Protein AF-A0A4U5M7B8-F1 (afdb_monomer)

Nearest PDB structures (foldseek):
  1hx1-assembly1_B  TM=2.690E-01  e=7.025E+00  Homo sapiens
  6dkk-assembly1_A  TM=1.752E-01  e=4.880E+00  Clostridium botulinum A str. ATCC 19397

Structure (mmCIF, N/CA/C/O backbone):
data_AF-A0A4U5M7B8-F1
#
_entry.id   AF-A0A4U5M7B8-F1
#
loop_
_atom_site.group_PDB
_atom_site.id
_atom_site.type_symbol
_atom_site.label_atom_id
_atom_site.label_alt_id
_atom_site.label_comp_id
_atom_site.label_asym_id
_atom_site.label_entity_id
_atom_site.label_seq_id
_atom_site.pdbx_PDB_ins_code
_atom_site.Cartn_x
_atom_site.Cartn_y
_atom_site.Cartn_z
_atom_site.occupancy
_atom_site.B_iso_or_equiv
_atom_site.auth_seq_id
_atom_site.auth_comp_id
_atom_site.auth_asym_id
_atom_site.auth_atom_id
_atom_site.pdbx_PDB_model_num
ATOM 1 N N . MET A 1 1 ? 30.309 -31.810 -30.169 1.00 34.78 1 MET A N 1
ATOM 2 C CA . MET A 1 1 ? 31.049 -31.320 -28.987 1.00 34.78 1 MET A CA 1
ATOM 3 C C . MET A 1 1 ? 30.974 -29.804 -29.006 1.00 34.78 1 MET A C 1
ATOM 5 O O . MET A 1 1 ? 31.576 -29.203 -29.882 1.00 34.78 1 MET A O 1
ATOM 9 N N . THR A 1 2 ? 30.175 -29.196 -28.134 1.00 39.03 2 THR A N 1
ATOM 10 C CA . THR A 1 2 ? 29.942 -27.742 -28.118 1.00 39.03 2 THR A CA 1
ATOM 11 C C . THR A 1 2 ? 30.548 -27.184 -26.833 1.00 39.03 2 THR A C 1
ATOM 13 O O . THR A 1 2 ? 30.084 -27.516 -25.745 1.00 39.03 2 THR A O 1
ATOM 16 N N . GLN A 1 3 ? 31.622 -26.396 -26.946 1.00 35.94 3 GLN A N 1
ATOM 17 C CA . GLN A 1 3 ? 32.209 -25.664 -25.819 1.00 35.94 3 GLN A CA 1
ATOM 18 C C . GLN A 1 3 ? 31.237 -24.560 -25.381 1.00 35.94 3 GLN A C 1
ATOM 20 O O . GLN A 1 3 ? 30.858 -23.706 -26.181 1.00 35.94 3 GLN A O 1
ATOM 25 N N . ALA A 1 4 ? 30.819 -24.586 -24.115 1.00 41.47 4 ALA A N 1
ATOM 26 C CA . ALA A 1 4 ? 30.047 -23.509 -23.512 1.00 41.47 4 ALA A CA 1
ATOM 27 C C . ALA A 1 4 ? 30.989 -22.337 -23.187 1.00 41.47 4 ALA A C 1
ATOM 29 O O . ALA A 1 4 ? 31.856 -22.451 -22.323 1.00 41.47 4 ALA A O 1
ATOM 30 N N . ASN A 1 5 ? 30.824 -21.215 -23.889 1.00 44.00 5 ASN A N 1
ATOM 31 C CA . ASN A 1 5 ? 31.544 -19.976 -23.606 1.00 44.00 5 ASN A CA 1
ATOM 32 C C . ASN A 1 5 ? 31.057 -19.393 -22.271 1.00 44.00 5 ASN A C 1
ATOM 34 O O . ASN A 1 5 ? 29.892 -19.014 -22.142 1.00 44.00 5 ASN A O 1
ATOM 38 N N . ALA A 1 6 ? 31.943 -19.320 -21.276 1.00 49.91 6 ALA A N 1
ATOM 39 C CA . ALA A 1 6 ? 31.661 -18.645 -20.016 1.00 49.91 6 ALA A CA 1
ATOM 40 C C . ALA A 1 6 ? 31.592 -17.128 -20.253 1.00 49.91 6 ALA A C 1
ATOM 42 O O . ALA A 1 6 ? 32.546 -16.523 -20.741 1.00 49.91 6 ALA A O 1
ATOM 43 N N . VAL A 1 7 ? 30.458 -16.513 -19.917 1.00 50.34 7 VAL A N 1
ATOM 44 C CA . VAL A 1 7 ? 30.284 -15.056 -19.976 1.00 50.34 7 VAL A CA 1
ATOM 45 C C . VAL A 1 7 ? 30.549 -14.489 -18.582 1.00 50.34 7 VAL A C 1
ATOM 47 O O . VAL A 1 7 ? 29.911 -14.903 -17.608 1.00 50.34 7 VAL A O 1
ATOM 50 N N . THR A 1 8 ? 31.491 -13.551 -18.484 1.00 49.03 8 THR A N 1
ATOM 51 C CA . THR A 1 8 ? 31.808 -12.833 -17.243 1.00 49.03 8 THR A CA 1
ATOM 52 C C . THR A 1 8 ? 31.258 -11.415 -17.319 1.00 49.03 8 THR A C 1
ATOM 54 O O . THR A 1 8 ? 31.642 -10.641 -18.193 1.00 49.03 8 THR A O 1
ATOM 57 N N . TYR A 1 9 ? 30.379 -11.062 -16.383 1.00 48.50 9 TYR A N 1
ATOM 58 C CA . TYR A 1 9 ? 29.869 -9.702 -16.227 1.00 48.50 9 TYR A CA 1
ATOM 59 C C . TYR A 1 9 ? 30.685 -8.974 -15.163 1.00 48.50 9 TYR A C 1
ATOM 61 O O . TYR A 1 9 ? 30.881 -9.483 -14.059 1.00 48.50 9 TYR A O 1
ATOM 69 N N . ILE A 1 10 ? 31.160 -7.777 -15.495 1.00 51.34 10 ILE A N 1
ATOM 70 C CA . ILE A 1 10 ? 31.915 -6.920 -14.584 1.00 51.34 10 ILE A CA 1
ATOM 71 C C . ILE A 1 10 ? 31.016 -5.753 -14.187 1.00 51.34 10 ILE A C 1
ATOM 73 O O . ILE A 1 10 ? 30.691 -4.908 -15.019 1.00 51.34 10 ILE A O 1
ATOM 77 N N . LEU A 1 11 ? 30.636 -5.695 -12.914 1.00 47.94 11 LEU A N 1
ATOM 78 C CA . LEU A 1 11 ? 29.877 -4.586 -12.344 1.00 47.94 11 LEU A CA 1
ATOM 79 C C . LEU A 1 11 ? 30.826 -3.709 -11.520 1.00 47.94 11 LEU A C 1
ATOM 81 O O . LEU A 1 11 ? 31.610 -4.220 -10.718 1.00 47.94 11 LEU A O 1
ATOM 85 N N . ARG A 1 12 ? 30.772 -2.388 -11.724 1.00 50.62 12 ARG A N 1
ATOM 86 C CA . ARG A 1 12 ? 31.486 -1.404 -10.898 1.00 50.62 12 ARG A CA 1
ATOM 87 C C . ARG A 1 12 ? 30.500 -0.589 -10.079 1.00 50.62 12 ARG A C 1
ATOM 89 O O . ARG A 1 12 ? 29.561 -0.021 -10.627 1.00 50.62 12 ARG A O 1
ATOM 96 N N . ASP A 1 13 ? 30.754 -0.509 -8.781 1.00 56.72 13 ASP A N 1
ATOM 97 C CA . ASP A 1 13 ? 30.071 0.421 -7.886 1.00 56.72 13 ASP A CA 1
ATOM 98 C C . ASP A 1 13 ? 30.606 1.857 -8.080 1.00 56.72 13 ASP A C 1
ATOM 100 O O . ASP A 1 13 ? 31.729 2.068 -8.544 1.00 56.72 13 ASP A O 1
ATOM 104 N N . LYS A 1 14 ? 29.827 2.864 -7.670 1.00 54.38 14 LYS A N 1
ATOM 105 C CA . LYS A 1 14 ? 30.154 4.302 -7.703 1.00 54.38 14 LYS A CA 1
ATOM 106 C C . LYS A 1 14 ? 31.403 4.666 -6.891 1.00 54.38 14 LYS A C 1
ATOM 108 O O . LYS A 1 14 ? 31.945 5.753 -7.056 1.00 54.38 14 LYS A O 1
ATOM 113 N N . ARG A 1 15 ? 31.871 3.762 -6.025 1.00 60.75 15 ARG A N 1
ATOM 114 C CA . ARG A 1 15 ? 33.129 3.877 -5.266 1.00 60.75 15 ARG A CA 1
ATOM 115 C C . ARG A 1 15 ? 34.328 3.231 -5.971 1.00 60.75 15 ARG A C 1
ATOM 117 O O . ARG A 1 15 ? 35.394 3.131 -5.379 1.00 60.75 15 ARG A O 1
ATOM 124 N N . GLY A 1 16 ? 34.155 2.756 -7.206 1.00 57.00 16 GLY A N 1
ATOM 125 C CA . GLY A 1 16 ? 35.204 2.120 -8.006 1.00 57.00 16 GLY A CA 1
ATOM 126 C C . GLY A 1 16 ? 35.459 0.645 -7.684 1.00 57.00 16 GLY A C 1
ATOM 127 O O . GLY A 1 16 ? 36.295 0.027 -8.338 1.00 57.00 16 GLY A O 1
ATOM 128 N N . HIS A 1 17 ? 34.737 0.053 -6.727 1.00 47.88 17 HIS A N 1
ATOM 129 C CA . HIS A 1 17 ? 34.854 -1.374 -6.429 1.00 47.88 17 HIS A CA 1
ATOM 130 C C . HIS A 1 17 ? 34.268 -2.217 -7.559 1.00 47.88 17 HIS A C 1
ATOM 132 O O . HIS A 1 17 ? 33.142 -1.990 -8.003 1.00 47.88 17 HIS A O 1
ATOM 138 N N . GLN A 1 18 ? 35.049 -3.192 -8.018 1.00 56.56 18 GLN A N 1
ATOM 139 C CA . GLN A 1 18 ? 34.710 -4.057 -9.137 1.00 56.56 18 GLN A CA 1
ATOM 140 C C . GLN A 1 18 ? 34.339 -5.449 -8.623 1.00 56.56 18 GLN A C 1
ATOM 142 O O . GLN A 1 18 ? 35.116 -6.072 -7.905 1.00 56.56 18 GLN A O 1
ATOM 147 N N . VAL A 1 19 ? 33.165 -5.941 -9.017 1.00 47.66 19 VAL A N 1
ATOM 148 C CA . VAL A 1 19 ? 32.718 -7.311 -8.749 1.00 47.66 19 VAL A CA 1
ATOM 149 C C . VAL A 1 19 ? 32.524 -8.014 -10.087 1.00 47.66 19 VAL A C 1
ATOM 151 O O . VAL A 1 19 ? 31.761 -7.560 -10.941 1.00 47.66 19 VAL A O 1
ATOM 154 N N . SER A 1 20 ? 33.253 -9.109 -10.288 1.00 44.38 20 SER A N 1
ATOM 155 C CA . SER A 1 20 ? 33.160 -9.957 -11.476 1.00 44.38 20 SER A CA 1
ATOM 156 C C . SER A 1 20 ? 32.308 -11.186 -11.175 1.00 44.38 20 SER A C 1
ATOM 158 O O . SER A 1 20 ? 32.638 -11.950 -10.269 1.00 44.38 20 SER A O 1
ATOM 160 N N . ILE A 1 21 ? 31.247 -11.401 -11.950 1.00 55.09 21 ILE A N 1
ATOM 161 C CA . ILE A 1 21 ? 30.405 -12.597 -11.865 1.00 55.09 21 ILE A CA 1
ATOM 162 C C . ILE A 1 21 ? 30.639 -13.415 -13.134 1.00 55.09 21 ILE A C 1
ATOM 164 O O . ILE A 1 21 ? 30.281 -12.980 -14.229 1.00 55.09 21 ILE A O 1
ATOM 168 N N . SER A 1 22 ? 31.246 -14.592 -12.992 1.00 44.88 22 SER A N 1
ATOM 169 C CA . SER A 1 22 ? 31.464 -15.531 -14.097 1.00 44.88 22 SER A CA 1
ATOM 170 C C . SER A 1 22 ? 30.381 -16.598 -14.086 1.00 44.88 22 SER A C 1
ATOM 172 O O . SER A 1 22 ? 30.200 -17.289 -13.084 1.00 44.88 22 SER A O 1
ATOM 174 N N . ARG A 1 23 ? 29.671 -16.765 -15.204 1.00 47.28 23 ARG A N 1
ATOM 175 C CA . ARG A 1 23 ? 28.717 -17.865 -15.373 1.00 47.28 23 ARG A CA 1
ATOM 176 C C . ARG A 1 23 ? 29.457 -19.067 -15.971 1.00 47.28 23 ARG A C 1
ATOM 178 O O . ARG A 1 23 ? 29.488 -19.230 -17.187 1.00 47.28 23 ARG A O 1
ATOM 185 N N . SER A 1 24 ? 30.097 -19.883 -15.132 1.00 41.38 24 SER A N 1
ATOM 186 C CA . SER A 1 24 ? 30.487 -21.246 -15.520 1.00 41.38 24 SER A CA 1
ATOM 187 C C . SER A 1 24 ? 29.312 -22.183 -15.252 1.00 41.38 24 SER A C 1
ATOM 189 O O . SER A 1 24 ? 28.639 -22.030 -14.236 1.00 41.38 24 SER A O 1
ATOM 191 N N . SER A 1 25 ? 29.053 -23.093 -16.195 1.00 39.81 25 SER A N 1
ATOM 192 C CA . SER A 1 25 ? 28.067 -24.185 -16.150 1.00 39.81 25 SER A CA 1
ATOM 193 C C . SER A 1 25 ? 27.585 -24.527 -14.735 1.00 39.81 25 SER A C 1
ATOM 195 O O . SER A 1 25 ? 28.384 -24.982 -13.915 1.00 39.81 25 SER A O 1
ATOM 197 N N . MET A 1 26 ? 26.295 -24.283 -14.468 1.00 40.28 26 MET A N 1
ATOM 198 C CA . MET A 1 26 ? 25.635 -24.669 -13.217 1.00 40.28 26 MET A CA 1
ATOM 199 C C . MET A 1 26 ? 25.930 -26.149 -12.946 1.00 40.28 26 MET A C 1
ATOM 201 O O . MET A 1 26 ? 25.603 -26.974 -13.799 1.00 40.28 26 MET A O 1
ATOM 205 N N . PRO A 1 27 ? 26.530 -26.513 -11.801 1.00 36.00 27 PRO A N 1
ATOM 206 C CA . PRO A 1 27 ? 26.267 -27.831 -11.268 1.00 36.00 27 PRO A CA 1
ATOM 207 C C . PRO A 1 27 ? 24.780 -27.865 -10.906 1.00 36.00 27 PRO A C 1
ATOM 209 O O . PRO A 1 27 ? 24.258 -26.878 -10.374 1.00 36.00 27 PRO A O 1
ATOM 212 N N . ASP A 1 28 ? 24.109 -28.978 -11.194 1.00 38.69 28 ASP A N 1
ATOM 213 C CA . ASP A 1 28 ? 22.835 -29.316 -10.567 1.00 38.69 28 ASP A CA 1
ATOM 214 C C . ASP A 1 28 ? 23.095 -29.437 -9.064 1.00 38.69 28 ASP A C 1
ATOM 216 O O . ASP A 1 28 ? 23.410 -30.496 -8.526 1.00 38.69 28 ASP A O 1
ATOM 220 N N . ILE A 1 29 ? 23.063 -28.297 -8.379 1.00 36.56 29 ILE A N 1
ATOM 221 C CA . ILE A 1 29 ? 22.982 -28.261 -6.935 1.00 36.56 29 ILE A CA 1
ATOM 222 C C . ILE A 1 29 ? 21.552 -28.696 -6.661 1.00 36.56 29 ILE A C 1
ATOM 224 O O . ILE A 1 29 ? 20.620 -27.892 -6.738 1.00 36.56 29 ILE A O 1
ATOM 228 N N . GLU A 1 30 ? 21.384 -29.982 -6.362 1.00 34.81 30 GLU A N 1
ATOM 229 C CA . GLU A 1 30 ? 20.305 -30.431 -5.500 1.00 34.81 30 GLU A CA 1
ATOM 230 C C . GLU A 1 30 ? 20.392 -29.573 -4.234 1.00 34.81 30 GLU A C 1
ATOM 232 O O . GLU A 1 30 ? 21.140 -29.864 -3.298 1.00 34.81 30 GLU A O 1
ATOM 237 N N . LEU A 1 31 ? 19.665 -28.449 -4.226 1.00 36.53 31 LEU A N 1
ATOM 238 C CA . LEU A 1 31 ? 19.318 -27.732 -3.011 1.00 36.53 31 LEU A CA 1
ATOM 239 C C . LEU A 1 31 ? 18.389 -28.668 -2.240 1.00 36.53 31 LEU A C 1
ATOM 241 O O . LEU A 1 31 ? 17.167 -28.516 -2.236 1.00 36.53 31 LEU A O 1
ATOM 245 N N . GLY A 1 32 ? 18.989 -29.670 -1.602 1.00 28.08 32 GLY A N 1
ATOM 246 C CA . GLY A 1 32 ? 18.376 -30.385 -0.510 1.00 28.08 32 GLY A CA 1
ATOM 247 C C . GLY A 1 32 ? 17.865 -29.338 0.462 1.00 28.08 32 GLY A C 1
ATOM 248 O O . GLY A 1 32 ? 18.649 -28.546 0.975 1.00 28.08 32 GLY A O 1
ATOM 249 N N . ASN A 1 33 ? 16.542 -29.293 0.609 1.00 34.25 33 ASN A N 1
ATOM 250 C CA . ASN A 1 33 ? 15.781 -28.688 1.695 1.00 34.25 33 ASN A CA 1
ATOM 251 C C . ASN A 1 33 ? 16.607 -27.867 2.701 1.00 34.25 33 ASN A C 1
ATOM 253 O O . ASN A 1 33 ? 16.743 -28.240 3.862 1.00 34.25 33 ASN A O 1
ATOM 257 N N . VAL A 1 34 ? 17.059 -26.683 2.294 1.00 35.62 34 VAL A N 1
ATOM 258 C CA . VAL A 1 34 ? 17.232 -25.569 3.226 1.00 35.62 34 VAL A CA 1
ATOM 259 C C . VAL A 1 34 ? 16.052 -24.646 2.989 1.00 35.62 34 VAL A C 1
ATOM 261 O O . VAL A 1 34 ? 16.161 -23.508 2.548 1.00 35.62 34 VAL A O 1
ATOM 264 N N . VAL A 1 35 ? 14.869 -25.182 3.292 1.00 38.25 35 VAL A N 1
ATOM 265 C CA . VAL A 1 35 ? 13.726 -24.364 3.679 1.00 38.25 35 VAL A CA 1
ATOM 266 C C . VAL A 1 35 ? 14.053 -23.825 5.070 1.00 38.25 35 VAL A C 1
ATOM 268 O O . VAL A 1 35 ? 13.455 -24.221 6.065 1.00 38.25 35 VAL A O 1
ATOM 271 N N . SER A 1 36 ? 14.997 -22.889 5.168 1.00 34.12 36 SER A N 1
ATOM 272 C CA . SER A 1 36 ? 14.900 -21.889 6.219 1.00 34.12 36 SER A CA 1
ATOM 273 C C . SER A 1 36 ? 13.849 -20.891 5.746 1.00 34.12 36 SER A C 1
ATOM 275 O O . SER A 1 36 ? 14.136 -19.785 5.298 1.00 34.12 36 SER A O 1
ATOM 277 N N . LYS A 1 37 ? 12.577 -21.290 5.887 1.00 38.69 37 LYS A N 1
ATOM 278 C CA . LYS A 1 37 ? 11.514 -20.338 6.208 1.00 38.69 37 LYS A CA 1
ATOM 279 C C . LYS A 1 37 ? 11.876 -19.733 7.566 1.00 38.69 37 LYS A C 1
ATOM 281 O O . LYS A 1 37 ? 11.221 -19.997 8.569 1.00 38.69 37 LYS A O 1
ATOM 286 N N . THR A 1 38 ? 12.923 -18.917 7.625 1.00 43.84 38 THR A N 1
ATOM 287 C CA . THR A 1 38 ? 12.971 -17.834 8.593 1.00 43.84 38 THR A CA 1
ATOM 288 C C . THR A 1 38 ? 11.858 -16.916 8.132 1.00 43.84 38 T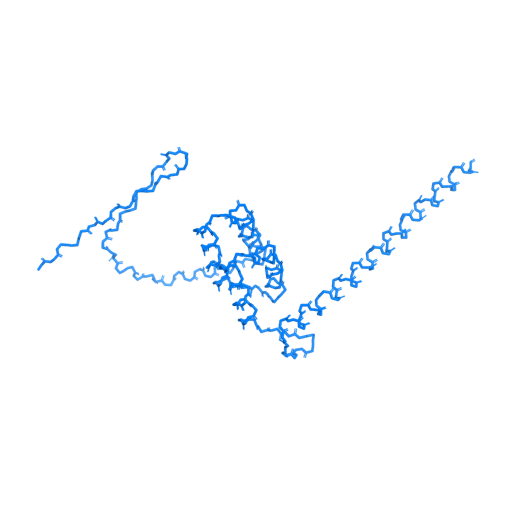HR A C 1
ATOM 290 O O . THR A 1 38 ? 12.049 -16.040 7.293 1.00 43.84 38 THR A O 1
ATOM 293 N N . SER A 1 39 ? 10.636 -17.223 8.571 1.00 55.41 39 SER A N 1
ATOM 294 C CA . SER A 1 39 ? 9.503 -16.334 8.415 1.00 55.41 39 SER A CA 1
ATOM 295 C C . SER A 1 39 ? 9.963 -14.998 8.975 1.00 55.41 39 SER A C 1
ATOM 297 O O . SER A 1 39 ? 10.171 -14.895 10.185 1.00 55.41 39 SER A O 1
ATOM 299 N N . LEU A 1 40 ? 10.210 -14.022 8.096 1.00 63.81 40 LEU A N 1
ATOM 30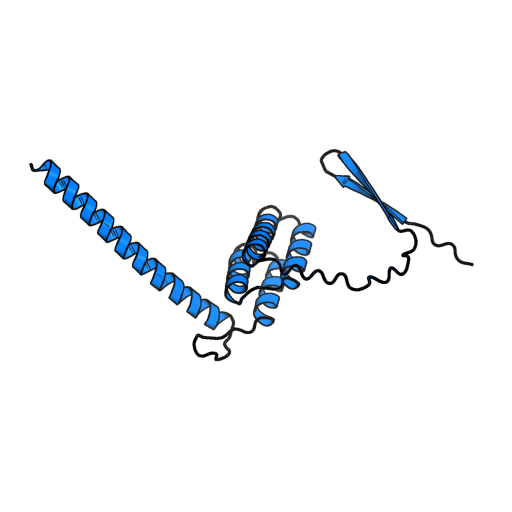0 C CA . LEU A 1 40 ? 10.554 -12.669 8.513 1.00 63.81 40 LEU A CA 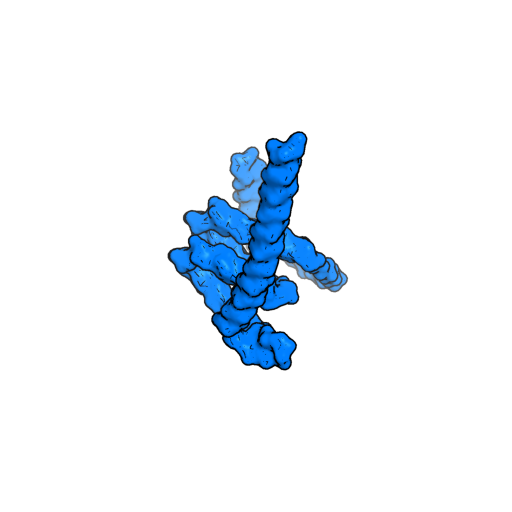1
ATOM 301 C C . LEU A 1 40 ? 9.546 -12.263 9.578 1.00 63.81 40 LEU A C 1
ATOM 303 O O . LEU A 1 40 ? 8.333 -12.428 9.370 1.00 63.81 40 LEU A O 1
ATOM 307 N N . THR A 1 41 ? 10.048 -11.797 10.720 1.00 76.56 41 THR A N 1
ATOM 308 C CA . THR A 1 41 ? 9.164 -11.352 11.791 1.00 76.56 41 THR A CA 1
ATOM 309 C C . THR A 1 41 ? 8.285 -10.215 11.257 1.00 76.56 41 THR A C 1
ATOM 311 O O . THR A 1 41 ? 8.687 -9.512 10.321 1.00 76.56 41 THR A O 1
ATOM 314 N N . PRO A 1 42 ? 7.091 -9.980 11.830 1.00 76.06 42 PRO A N 1
ATOM 315 C CA . PRO A 1 42 ? 6.254 -8.852 11.417 1.00 76.06 42 PRO A CA 1
ATOM 316 C C . PRO A 1 42 ? 7.001 -7.506 11.449 1.00 76.06 42 PRO A C 1
ATOM 318 O O . PRO A 1 42 ? 6.732 -6.619 10.644 1.00 76.06 42 PRO A O 1
ATOM 321 N N . HIS A 1 43 ? 7.976 -7.362 12.351 1.00 77.19 43 HIS A N 1
ATOM 322 C CA . HIS A 1 43 ? 8.844 -6.192 12.418 1.00 77.19 43 HIS A CA 1
ATOM 323 C C . HIS A 1 43 ? 9.775 -6.084 11.198 1.00 77.19 43 HIS A C 1
ATOM 325 O O . HIS A 1 43 ? 9.821 -5.036 10.555 1.00 77.19 43 HIS A O 1
ATOM 331 N N . ASP A 1 44 ? 10.480 -7.159 10.839 1.00 80.62 44 ASP A N 1
ATOM 332 C CA . ASP A 1 44 ? 11.429 -7.149 9.715 1.00 80.62 44 ASP A CA 1
ATOM 333 C C . ASP A 1 44 ? 10.727 -6.907 8.375 1.00 80.62 44 ASP A C 1
ATOM 335 O O . ASP A 1 44 ? 11.235 -6.172 7.526 1.00 80.62 44 ASP A O 1
ATOM 339 N N . ARG A 1 45 ? 9.517 -7.457 8.221 1.00 81.31 45 ARG A N 1
ATOM 340 C CA . ARG A 1 45 ? 8.626 -7.214 7.077 1.00 81.31 45 ARG A CA 1
ATOM 341 C C . ARG A 1 45 ? 8.301 -5.730 6.908 1.00 81.31 45 ARG A C 1
ATOM 343 O O . ARG A 1 45 ? 8.510 -5.181 5.824 1.00 81.31 45 ARG A O 1
ATOM 350 N N . ARG A 1 46 ? 7.899 -5.062 7.995 1.00 80.81 46 ARG A N 1
ATOM 351 C CA . ARG A 1 46 ? 7.626 -3.616 7.999 1.00 80.81 46 ARG A CA 1
ATOM 352 C C . ARG A 1 46 ? 8.861 -2.791 7.663 1.00 80.81 46 ARG A C 1
ATOM 354 O O . ARG A 1 46 ? 8.778 -1.873 6.850 1.00 80.81 46 ARG A O 1
ATOM 361 N N . VAL A 1 47 ? 10.011 -3.112 8.261 1.00 86.25 47 VAL A N 1
ATOM 362 C CA . VAL A 1 47 ? 11.276 -2.414 7.970 1.00 86.25 47 VAL A CA 1
ATOM 363 C C . VAL A 1 47 ? 11.639 -2.551 6.492 1.00 86.25 47 VAL A C 1
ATOM 365 O O . VAL A 1 47 ? 12.059 -1.576 5.867 1.00 86.25 47 VAL A O 1
ATOM 368 N N . PHE A 1 48 ? 11.453 -3.739 5.920 1.00 87.44 48 PHE A N 1
ATOM 369 C CA . PHE A 1 48 ? 11.705 -3.993 4.508 1.00 87.44 48 PHE A CA 1
ATOM 370 C C . PHE A 1 48 ? 10.788 -3.168 3.595 1.00 87.44 48 PHE A C 1
ATOM 372 O O . PHE A 1 48 ? 11.297 -2.464 2.724 1.00 87.44 48 PHE A O 1
ATOM 379 N N . ILE A 1 49 ? 9.471 -3.155 3.842 1.00 89.31 49 ILE A N 1
ATOM 380 C CA . ILE A 1 49 ? 8.530 -2.312 3.081 1.00 89.31 49 ILE A CA 1
ATOM 381 C C . ILE A 1 49 ? 8.931 -0.840 3.144 1.00 89.31 49 ILE A C 1
ATOM 383 O O . ILE A 1 49 ? 8.982 -0.171 2.114 1.00 89.31 49 ILE A O 1
ATOM 387 N N . LEU A 1 50 ? 9.240 -0.323 4.336 1.00 89.56 50 LEU A N 1
ATOM 388 C CA . LEU A 1 50 ? 9.622 1.081 4.492 1.00 89.56 50 LEU A CA 1
ATOM 389 C C . LEU A 1 50 ? 10.884 1.414 3.686 1.00 89.56 50 LEU A C 1
ATOM 391 O O . LEU A 1 50 ? 10.969 2.491 3.099 1.00 89.56 50 LEU A O 1
ATOM 395 N N . ARG A 1 51 ? 11.846 0.486 3.600 1.00 91.31 51 ARG A N 1
ATOM 396 C CA . ARG A 1 51 ? 13.038 0.639 2.749 1.00 91.31 51 ARG A CA 1
ATOM 397 C C . ARG A 1 51 ? 12.706 0.609 1.260 1.00 91.31 51 ARG A C 1
ATOM 399 O O . ARG A 1 51 ? 13.281 1.404 0.516 1.00 91.31 51 ARG A O 1
ATOM 406 N N . ILE A 1 52 ? 11.787 -0.255 0.827 1.00 91.69 52 ILE A N 1
ATOM 407 C CA . ILE A 1 52 ? 11.320 -0.285 -0.566 1.00 91.69 52 ILE A CA 1
ATOM 408 C C . ILE A 1 52 ? 10.653 1.045 -0.927 1.00 91.69 52 ILE A C 1
ATOM 410 O O . ILE A 1 52 ? 11.061 1.693 -1.890 1.00 91.69 52 ILE A O 1
ATOM 414 N N . LEU A 1 53 ? 9.692 1.496 -0.118 1.00 92.38 53 LEU A N 1
ATOM 415 C CA . LEU A 1 53 ? 8.991 2.762 -0.341 1.00 92.38 53 LEU A CA 1
ATOM 416 C C . LEU A 1 53 ? 9.958 3.950 -0.323 1.00 92.38 53 LEU A C 1
ATOM 418 O O . LEU A 1 53 ? 9.850 4.853 -1.151 1.00 92.38 53 LEU A O 1
ATOM 422 N N . LYS A 1 54 ? 10.956 3.935 0.572 1.00 92.50 54 LYS A N 1
ATOM 423 C CA . LYS A 1 54 ? 11.991 4.973 0.605 1.00 92.50 54 LYS A CA 1
ATOM 424 C C . LYS A 1 54 ? 12.873 4.955 -0.641 1.00 92.50 54 LYS A C 1
ATOM 426 O O . LYS A 1 54 ? 13.244 6.018 -1.128 1.00 92.50 54 LYS A O 1
ATOM 431 N N . THR A 1 55 ? 13.201 3.772 -1.157 1.00 92.12 55 THR A N 1
ATOM 432 C CA . THR A 1 55 ? 13.945 3.625 -2.415 1.00 92.12 55 THR A CA 1
ATOM 433 C C . THR A 1 55 ? 13.156 4.222 -3.572 1.00 92.12 55 THR A C 1
ATOM 435 O O . THR A 1 55 ? 13.713 5.031 -4.306 1.00 92.12 55 THR A O 1
ATOM 438 N N . LEU A 1 56 ? 11.860 3.914 -3.681 1.00 92.12 56 LEU A N 1
ATOM 439 C CA . LEU A 1 56 ? 11.001 4.518 -4.699 1.00 92.12 56 LEU A CA 1
ATOM 440 C C . LEU A 1 56 ? 10.958 6.044 -4.567 1.00 92.12 56 LEU A C 1
ATOM 442 O O . LEU A 1 56 ? 11.126 6.742 -5.556 1.00 92.12 56 LEU A O 1
ATOM 446 N N . GLN A 1 57 ? 10.827 6.566 -3.344 1.00 93.06 57 GLN A N 1
ATOM 447 C CA . GLN A 1 57 ? 10.821 8.010 -3.099 1.00 93.06 57 GLN A CA 1
ATOM 448 C C . GLN A 1 57 ? 12.118 8.707 -3.536 1.00 93.06 57 GLN A C 1
ATOM 450 O O . GLN A 1 57 ? 12.079 9.855 -3.962 1.00 93.06 57 GLN A O 1
ATOM 455 N N . MET A 1 58 ? 13.273 8.055 -3.385 1.00 94.06 58 MET A N 1
ATOM 456 C CA . MET A 1 58 ? 14.570 8.648 -3.733 1.00 94.06 58 MET A CA 1
ATOM 457 C C . MET A 1 58 ? 14.920 8.530 -5.218 1.00 94.06 58 MET A C 1
ATOM 459 O O . MET A 1 58 ? 15.763 9.288 -5.683 1.00 94.06 58 MET A O 1
ATOM 463 N N . TRP A 1 59 ? 14.332 7.563 -5.922 1.00 92.94 59 TRP A N 1
ATOM 464 C CA . TRP A 1 59 ? 14.733 7.170 -7.276 1.00 92.94 59 TRP A CA 1
ATOM 465 C C . TRP A 1 59 ? 13.544 7.082 -8.238 1.00 92.94 59 TRP A C 1
ATOM 467 O O . TRP A 1 59 ? 13.595 6.323 -9.204 1.00 92.94 59 TRP A O 1
ATOM 477 N N . SER A 1 60 ? 12.461 7.816 -7.968 1.00 92.19 60 SER A N 1
ATOM 478 C CA . SER A 1 60 ? 11.220 7.757 -8.751 1.00 92.19 60 SER A CA 1
ATOM 479 C C . SER A 1 60 ? 11.428 8.154 -10.216 1.00 92.19 60 SER A C 1
ATOM 481 O O . SER A 1 60 ? 10.744 7.645 -11.099 1.00 92.19 60 SER A O 1
ATOM 483 N N . ASP A 1 61 ? 12.411 9.012 -10.480 1.00 90.94 61 ASP A N 1
ATOM 484 C CA . ASP A 1 61 ? 12.853 9.456 -11.801 1.00 90.94 61 ASP A CA 1
ATOM 485 C C . ASP A 1 61 ? 13.693 8.412 -12.560 1.00 90.94 61 ASP A C 1
ATOM 487 O O . ASP A 1 61 ? 13.895 8.541 -13.768 1.00 90.94 61 ASP A O 1
ATOM 491 N N . HIS A 1 62 ? 14.177 7.365 -11.884 1.00 93.75 62 HIS A N 1
ATOM 492 C CA . HIS A 1 62 ? 15.061 6.367 -12.474 1.00 93.75 62 HIS A CA 1
ATOM 493 C C . HIS A 1 62 ? 14.288 5.093 -12.874 1.00 93.75 62 HIS A C 1
ATOM 495 O O . HIS A 1 62 ? 14.094 4.196 -12.045 1.00 93.75 62 HIS A O 1
ATOM 501 N N . PRO A 1 63 ? 13.925 4.911 -14.162 1.00 89.88 63 PRO A N 1
ATOM 502 C CA . PRO A 1 63 ? 12.946 3.904 -14.588 1.00 89.88 63 PRO A CA 1
ATOM 503 C C . PRO A 1 63 ? 13.348 2.466 -14.239 1.00 89.88 63 PRO A C 1
ATOM 505 O O . PRO A 1 63 ? 12.505 1.673 -13.837 1.00 89.88 63 PRO A O 1
ATOM 508 N N . ILE A 1 64 ? 14.643 2.136 -14.315 1.00 92.62 64 ILE A N 1
ATOM 509 C CA . ILE A 1 64 ? 15.159 0.797 -13.972 1.00 92.62 64 ILE A CA 1
ATOM 510 C C . ILE A 1 64 ? 14.964 0.475 -12.481 1.00 92.62 64 ILE A C 1
ATOM 512 O O . ILE A 1 64 ? 14.660 -0.662 -12.125 1.00 92.62 64 ILE A O 1
ATOM 516 N N . ILE A 1 65 ? 15.154 1.467 -11.604 1.00 90.00 65 ILE A N 1
ATOM 517 C CA . ILE A 1 65 ? 15.036 1.272 -10.154 1.00 90.00 65 ILE A CA 1
ATOM 518 C C . ILE A 1 65 ? 13.559 1.183 -9.789 1.00 90.00 65 ILE A C 1
ATOM 520 O O . ILE A 1 65 ? 13.172 0.270 -9.065 1.00 90.00 65 ILE A O 1
ATOM 524 N N . THR A 1 66 ? 12.734 2.072 -10.344 1.00 91.25 66 THR A N 1
ATOM 525 C CA . THR A 1 66 ? 11.281 2.044 -10.162 1.00 91.25 66 THR A CA 1
ATOM 526 C C . THR A 1 66 ? 10.679 0.710 -10.602 1.00 91.25 66 THR A C 1
ATOM 528 O O . THR A 1 66 ? 9.922 0.107 -9.847 1.00 91.25 66 THR A O 1
ATOM 531 N N . ASP A 1 67 ? 11.072 0.193 -11.765 1.00 92.44 67 ASP A N 1
ATOM 532 C CA . ASP A 1 67 ? 10.649 -1.120 -12.265 1.00 92.44 67 ASP A CA 1
ATOM 533 C C . ASP A 1 67 ? 11.104 -2.274 -11.350 1.00 92.44 67 ASP A C 1
ATOM 535 O O . ASP A 1 67 ? 10.319 -3.160 -11.009 1.00 92.44 67 ASP A O 1
ATOM 539 N N . ALA A 1 68 ? 12.353 -2.247 -10.870 1.00 93.25 68 ALA A N 1
ATOM 540 C CA . ALA A 1 68 ? 12.828 -3.231 -9.899 1.00 93.25 68 ALA A CA 1
ATOM 541 C C . ALA A 1 68 ? 12.018 -3.196 -8.592 1.00 93.25 68 ALA A C 1
ATOM 543 O O . ALA A 1 68 ? 11.608 -4.248 -8.108 1.00 93.25 68 ALA A O 1
ATOM 544 N N . VAL A 1 69 ? 11.735 -2.004 -8.060 1.00 94.12 69 VAL A N 1
ATOM 545 C CA . VAL A 1 69 ? 10.906 -1.823 -6.861 1.00 94.12 69 VAL A CA 1
ATOM 546 C C . VAL A 1 69 ? 9.488 -2.353 -7.079 1.00 94.12 69 VAL A C 1
ATOM 548 O O . VAL A 1 69 ? 8.981 -3.084 -6.232 1.00 94.12 69 VAL A O 1
ATOM 551 N N . CYS A 1 70 ? 8.863 -2.034 -8.211 1.00 94.56 70 CYS A N 1
ATOM 552 C CA . CYS A 1 70 ? 7.520 -2.508 -8.543 1.00 94.56 70 CYS A CA 1
ATOM 553 C C . CYS A 1 70 ? 7.454 -4.043 -8.574 1.00 94.56 70 CYS A C 1
ATOM 555 O O . CYS A 1 70 ? 6.599 -4.637 -7.923 1.00 94.56 70 CYS A O 1
ATOM 557 N N . ARG A 1 71 ? 8.432 -4.701 -9.212 1.00 93.44 71 ARG A N 1
ATOM 558 C CA . ARG A 1 71 ? 8.522 -6.172 -9.226 1.00 93.44 71 ARG A CA 1
ATOM 559 C C . ARG A 1 71 ? 8.706 -6.797 -7.845 1.00 93.44 71 ARG A C 1
ATOM 561 O O . ARG A 1 71 ? 8.224 -7.906 -7.621 1.00 93.44 71 ARG A O 1
ATOM 568 N N . GLU A 1 72 ? 9.447 -6.141 -6.954 1.00 92.06 72 GLU A N 1
ATOM 569 C CA . GLU A 1 72 ? 9.595 -6.599 -5.568 1.00 92.06 72 GLU A CA 1
ATOM 570 C C . GLU A 1 72 ? 8.270 -6.476 -4.806 1.00 92.06 72 GLU A C 1
ATOM 572 O O . GLU A 1 72 ? 7.905 -7.385 -4.064 1.00 92.06 72 GLU A O 1
ATOM 577 N N . LEU A 1 73 ? 7.515 -5.396 -5.031 1.00 93.56 73 LEU A N 1
ATOM 578 C CA . LEU A 1 73 ? 6.200 -5.189 -4.420 1.00 93.56 73 LEU A CA 1
ATOM 579 C C . LEU A 1 73 ? 5.151 -6.191 -4.913 1.00 93.56 73 LEU A C 1
ATOM 581 O O . LEU A 1 73 ? 4.394 -6.706 -4.095 1.00 93.56 73 LEU A O 1
ATOM 585 N N . ASP A 1 74 ? 5.136 -6.523 -6.204 1.00 92.06 74 ASP A N 1
ATOM 586 C CA . ASP A 1 74 ? 4.210 -7.520 -6.766 1.00 92.06 74 ASP A CA 1
ATOM 587 C C . ASP A 1 74 ? 4.406 -8.917 -6.161 1.00 92.06 74 ASP A C 1
ATOM 589 O O . ASP A 1 74 ? 3.463 -9.696 -6.026 1.00 92.06 74 ASP A O 1
ATOM 593 N N . LYS A 1 75 ? 5.645 -9.247 -5.781 1.00 89.56 75 LYS A N 1
ATOM 594 C CA . LYS A 1 75 ? 6.007 -10.537 -5.174 1.00 89.56 75 LYS A CA 1
ATOM 595 C C . LYS A 1 75 ? 5.960 -10.514 -3.651 1.00 89.56 75 LYS A C 1
ATOM 597 O O . LYS A 1 75 ? 6.230 -11.537 -3.018 1.00 89.56 75 LYS A O 1
ATOM 602 N N . TYR A 1 76 ? 5.675 -9.359 -3.060 1.00 89.75 76 TYR A N 1
ATOM 603 C CA . TYR A 1 76 ? 5.752 -9.182 -1.626 1.00 89.75 76 TYR A CA 1
ATOM 604 C C . TYR A 1 76 ? 4.611 -9.916 -0.909 1.00 89.75 76 TYR A C 1
ATOM 606 O O . TYR A 1 76 ? 3.429 -9.707 -1.186 1.00 89.75 76 TYR A O 1
ATOM 614 N N . ASP A 1 77 ? 4.972 -10.763 0.056 1.00 86.88 77 ASP A N 1
ATOM 615 C CA . ASP A 1 77 ? 4.017 -11.468 0.911 1.00 86.88 77 ASP A CA 1
ATOM 616 C C . ASP A 1 77 ? 3.581 -10.576 2.084 1.00 86.88 77 ASP A C 1
ATOM 618 O O . ASP A 1 77 ? 4.229 -10.522 3.137 1.00 86.88 77 ASP A O 1
ATOM 622 N N . PHE A 1 78 ? 2.480 -9.855 1.875 1.00 87.62 78 PHE A N 1
ATOM 623 C CA . PHE A 1 78 ? 1.884 -8.971 2.875 1.00 87.62 78 PHE A CA 1
ATOM 624 C C . PHE A 1 78 ? 1.406 -9.744 4.103 1.00 87.62 78 PHE A C 1
ATOM 626 O O . PHE A 1 78 ? 0.666 -10.719 3.985 1.00 87.62 78 PHE A O 1
ATOM 633 N N . TYR A 1 79 ? 1.770 -9.258 5.290 1.00 86.00 79 TYR A N 1
ATOM 634 C CA . TYR A 1 79 ? 1.346 -9.837 6.563 1.00 86.00 79 TYR A CA 1
ATOM 635 C C . TYR A 1 79 ? -0.176 -9.775 6.745 1.00 86.00 79 TYR A C 1
ATOM 637 O O . TYR A 1 79 ? -0.796 -10.738 7.193 1.00 86.00 79 TYR A O 1
ATOM 645 N N . ASP A 1 80 ? -0.778 -8.637 6.400 1.00 87.31 80 ASP A N 1
ATOM 646 C CA . ASP A 1 80 ? -2.221 -8.435 6.428 1.00 87.31 80 ASP A CA 1
ATOM 647 C C . ASP A 1 80 ? -2.677 -7.414 5.367 1.00 87.31 80 ASP A C 1
ATOM 649 O O . ASP A 1 80 ? -1.887 -6.760 4.678 1.00 87.31 80 ASP A O 1
ATOM 653 N N . ASN A 1 81 ? -3.996 -7.255 5.237 1.00 90.06 81 ASN A N 1
ATOM 654 C CA . ASN A 1 81 ? -4.579 -6.283 4.313 1.00 90.06 81 ASN A CA 1
ATOM 655 C C . ASN A 1 81 ? -4.317 -4.823 4.719 1.00 90.06 81 ASN A C 1
ATOM 657 O O . ASN A 1 81 ? -4.456 -3.935 3.880 1.00 90.06 81 ASN A O 1
ATOM 661 N N . ARG A 1 82 ? -3.939 -4.552 5.976 1.00 88.69 82 ARG A N 1
ATOM 662 C CA . ARG A 1 82 ? -3.631 -3.193 6.449 1.00 88.69 82 ARG A CA 1
ATOM 663 C C . ARG A 1 82 ? -2.254 -2.751 5.982 1.00 88.69 82 ARG A C 1
ATOM 665 O O . ARG A 1 82 ? -2.103 -1.618 5.542 1.00 88.69 82 ARG A O 1
ATOM 672 N N . GLU A 1 83 ? -1.275 -3.644 6.028 1.00 90.38 83 GLU A N 1
ATOM 673 C CA . GLU A 1 83 ? 0.052 -3.434 5.459 1.00 90.38 83 GLU A CA 1
ATOM 674 C C . GLU A 1 83 ? -0.045 -3.207 3.947 1.00 90.38 83 GLU A C 1
ATOM 676 O O . GLU A 1 83 ? 0.525 -2.251 3.421 1.00 90.38 83 GLU A O 1
ATOM 681 N N . ARG A 1 84 ? -0.862 -4.013 3.260 1.00 92.38 84 ARG A N 1
ATOM 682 C CA . ARG A 1 84 ? -1.151 -3.818 1.836 1.00 92.38 84 ARG A CA 1
ATOM 683 C C . ARG A 1 84 ? -1.806 -2.468 1.548 1.00 92.38 84 ARG A C 1
ATOM 685 O O . ARG A 1 84 ? -1.379 -1.762 0.637 1.00 92.38 84 ARG A O 1
ATOM 692 N N . LEU A 1 85 ? -2.819 -2.093 2.331 1.00 93.00 85 LEU A N 1
ATOM 693 C CA . LEU A 1 85 ? -3.480 -0.792 2.229 1.00 93.00 85 LEU A CA 1
ATOM 694 C C . LEU A 1 85 ? -2.478 0.355 2.429 1.00 93.00 85 LEU A C 1
ATOM 696 O O . LEU A 1 85 ? -2.467 1.290 1.632 1.00 93.00 85 LEU A O 1
ATOM 700 N N . PHE A 1 86 ? -1.606 0.261 3.435 1.00 92.00 86 PHE A N 1
ATOM 701 C CA . PHE A 1 86 ? -0.554 1.244 3.696 1.00 92.00 86 PHE A CA 1
ATOM 702 C C . PHE A 1 86 ? 0.401 1.408 2.504 1.00 92.00 86 PHE A C 1
ATOM 704 O O . PHE A 1 86 ? 0.715 2.536 2.116 1.00 92.00 86 PHE A O 1
ATOM 711 N N . VAL A 1 87 ? 0.831 0.302 1.888 1.00 94.19 87 VAL A N 1
ATOM 712 C CA . VAL A 1 87 ? 1.688 0.341 0.695 1.00 94.19 87 VAL A CA 1
ATOM 713 C C . VAL A 1 87 ? 0.971 1.009 -0.473 1.00 94.19 87 VAL A C 1
ATOM 715 O O . VAL A 1 87 ? 1.503 1.967 -1.024 1.00 94.19 87 VAL A O 1
ATOM 718 N N . ILE A 1 88 ? -0.253 0.588 -0.804 1.00 94.69 88 ILE A N 1
ATOM 719 C CA . ILE A 1 88 ? -1.025 1.184 -1.908 1.00 94.69 88 ILE A CA 1
ATOM 720 C C . ILE A 1 88 ? -1.227 2.689 -1.686 1.00 94.69 88 ILE A C 1
ATOM 722 O O . ILE A 1 88 ? -1.081 3.475 -2.616 1.00 94.69 88 ILE A O 1
ATOM 726 N N . GLN A 1 89 ? -1.524 3.116 -0.456 1.00 92.69 89 GLN A N 1
ATOM 727 C CA . GLN A 1 89 ? -1.654 4.538 -0.125 1.00 92.69 89 GLN A CA 1
ATOM 728 C C . GLN A 1 89 ? -0.341 5.304 -0.307 1.00 92.69 89 GLN A C 1
ATOM 730 O O . GLN A 1 89 ? -0.360 6.419 -0.819 1.00 92.69 89 GLN A O 1
ATOM 735 N N . SER A 1 90 ? 0.787 4.704 0.074 1.00 93.62 90 SER A N 1
ATOM 736 C CA . SER A 1 90 ? 2.114 5.313 -0.076 1.00 93.62 90 SER A CA 1
ATOM 737 C C . SER A 1 90 ? 2.525 5.460 -1.544 1.00 93.62 90 SER A C 1
ATOM 739 O O . SER A 1 90 ? 3.209 6.417 -1.897 1.00 93.62 90 SER A O 1
ATOM 741 N N . LEU A 1 91 ? 2.082 4.541 -2.407 1.00 94.75 91 LEU A N 1
ATOM 742 C CA . LEU A 1 91 ? 2.344 4.582 -3.847 1.00 94.75 91 LEU A CA 1
ATOM 743 C C . LEU A 1 91 ? 1.536 5.657 -4.589 1.00 94.75 91 LEU A C 1
ATOM 745 O O . LEU A 1 91 ? 1.948 6.063 -5.671 1.00 94.75 91 LEU A O 1
ATOM 749 N N . ARG A 1 92 ? 0.436 6.172 -4.013 1.00 93.19 92 ARG A N 1
ATOM 750 C CA . ARG A 1 92 ? -0.399 7.214 -4.651 1.00 93.19 92 ARG A CA 1
ATOM 751 C C . ARG A 1 92 ? 0.362 8.496 -4.983 1.00 93.19 92 ARG A C 1
ATOM 753 O O . ARG A 1 92 ? -0.064 9.225 -5.864 1.00 93.19 92 ARG A O 1
ATOM 760 N N . ALA A 1 93 ? 1.460 8.778 -4.283 1.00 92.12 93 ALA A N 1
ATOM 761 C CA . ALA A 1 93 ? 2.308 9.933 -4.573 1.00 92.12 93 ALA A CA 1
ATOM 762 C C . ALA A 1 93 ? 3.070 9.820 -5.910 1.00 92.12 93 ALA A C 1
ATOM 764 O O . ALA A 1 93 ? 3.685 10.797 -6.324 1.00 92.12 93 ALA A O 1
ATOM 765 N N . PHE A 1 94 ? 3.047 8.645 -6.546 1.00 94.12 94 PHE A N 1
ATOM 766 C CA . PHE A 1 94 ? 3.749 8.323 -7.789 1.00 94.12 94 PHE A CA 1
ATOM 767 C C . PHE A 1 94 ? 2.781 7.744 -8.842 1.00 94.12 94 PHE A C 1
ATOM 769 O O . PHE A 1 94 ? 3.162 6.881 -9.635 1.00 94.12 94 PHE A O 1
ATOM 776 N N . ASP A 1 95 ? 1.497 8.126 -8.796 1.00 92.38 95 ASP A N 1
ATOM 777 C CA . ASP A 1 95 ? 0.455 7.593 -9.690 1.00 92.38 95 ASP A CA 1
ATOM 778 C C . ASP A 1 95 ? 0.618 8.015 -11.162 1.00 92.38 95 ASP A C 1
ATOM 780 O O . ASP A 1 95 ? 0.047 7.389 -12.061 1.00 92.38 95 ASP A O 1
ATOM 784 N N . ASP A 1 96 ? 1.433 9.040 -11.392 1.00 93.56 96 ASP A N 1
ATOM 785 C CA . ASP A 1 96 ? 1.874 9.550 -12.680 1.00 93.56 96 ASP A CA 1
ATOM 786 C C . ASP A 1 96 ? 2.849 8.594 -13.377 1.00 93.56 96 ASP A C 1
ATOM 788 O O . ASP A 1 96 ? 2.948 8.601 -14.606 1.00 93.56 96 ASP A O 1
ATOM 792 N N . ILE A 1 97 ? 3.522 7.721 -12.618 1.00 94.31 97 ILE A N 1
ATOM 793 C CA . ILE A 1 97 ? 4.411 6.692 -13.152 1.00 94.31 97 ILE A CA 1
ATOM 794 C C . ILE A 1 97 ? 3.583 5.458 -13.552 1.00 94.31 97 ILE A C 1
ATOM 796 O O . ILE A 1 97 ? 3.066 4.758 -12.673 1.00 94.31 97 ILE A O 1
ATOM 800 N N . PRO A 1 98 ? 3.509 5.096 -14.853 1.00 94.12 98 PRO A N 1
ATOM 801 C CA . PRO A 1 98 ? 2.646 4.008 -15.325 1.00 94.12 98 PRO A CA 1
ATOM 802 C C . PRO A 1 98 ? 2.891 2.671 -14.616 1.00 94.12 98 PRO A C 1
ATOM 804 O O . PRO A 1 98 ? 1.950 2.012 -14.187 1.00 94.12 98 PRO A O 1
ATOM 807 N N . GLN A 1 99 ? 4.160 2.314 -14.401 1.00 93.44 99 GLN A N 1
ATOM 808 C CA . GLN A 1 99 ? 4.535 1.066 -13.732 1.00 93.44 99 GLN A CA 1
ATOM 809 C C . GLN A 1 99 ? 4.031 1.003 -12.281 1.00 93.44 99 GLN A C 1
ATOM 811 O O . GLN A 1 99 ? 3.584 -0.046 -11.814 1.00 93.44 99 GLN A O 1
ATOM 816 N N . VAL A 1 100 ? 4.081 2.128 -11.560 1.00 95.50 100 VAL A N 1
ATOM 817 C CA . VAL A 1 100 ? 3.597 2.200 -10.175 1.00 95.50 100 VAL A CA 1
ATOM 818 C C . VAL A 1 100 ? 2.077 2.093 -10.148 1.00 95.50 100 VAL A C 1
ATOM 820 O O . VAL A 1 100 ? 1.526 1.389 -9.301 1.00 95.50 100 VAL A O 1
ATOM 823 N N . LYS A 1 101 ? 1.394 2.728 -11.104 1.00 96.00 101 LYS A N 1
ATOM 824 C CA . LYS A 1 101 ? -0.056 2.608 -11.267 1.00 96.00 101 LYS A CA 1
ATOM 825 C C . LYS A 1 101 ? -0.491 1.163 -11.512 1.00 96.00 101 LYS A C 1
ATOM 827 O O . LYS A 1 101 ? -1.397 0.685 -10.829 1.00 96.00 101 LYS A O 1
ATOM 832 N N . ASP A 1 102 ? 0.186 0.453 -12.408 1.00 96.44 102 ASP A N 1
ATOM 833 C CA . ASP A 1 102 ? -0.102 -0.956 -12.693 1.00 96.44 102 ASP A CA 1
ATOM 834 C C . ASP A 1 102 ? 0.137 -1.844 -11.465 1.00 96.44 102 ASP A C 1
ATOM 836 O O . ASP A 1 102 ? -0.697 -2.690 -11.136 1.00 96.44 102 ASP A O 1
ATOM 840 N N . THR A 1 103 ? 1.221 -1.585 -10.728 1.00 96.38 103 THR A N 1
ATOM 841 C CA . THR A 1 103 ? 1.532 -2.259 -9.455 1.00 96.38 103 THR A CA 1
ATOM 842 C C . THR A 1 103 ? 0.424 -2.022 -8.426 1.00 96.38 103 THR A C 1
ATOM 844 O O . THR A 1 103 ? -0.068 -2.961 -7.806 1.00 96.38 103 THR A O 1
ATOM 847 N N . MET A 1 104 ? -0.044 -0.778 -8.259 1.00 96.19 104 MET A N 1
ATOM 848 C CA . MET A 1 104 ? -1.154 -0.475 -7.348 1.00 96.19 104 MET A CA 1
ATOM 849 C C . MET A 1 104 ? -2.419 -1.256 -7.716 1.00 96.19 104 MET A C 1
ATOM 851 O O . MET A 1 104 ? -3.054 -1.838 -6.836 1.00 96.19 104 MET A O 1
ATOM 855 N N . GLU A 1 105 ? -2.782 -1.300 -8.997 1.00 96.12 105 GLU A N 1
ATOM 856 C CA . GLU A 1 105 ? -3.952 -2.046 -9.470 1.00 96.12 105 GLU A CA 1
ATOM 857 C C . GLU A 1 105 ? -3.798 -3.558 -9.283 1.00 96.12 105 GLU A C 1
ATOM 859 O O . GLU A 1 105 ? -4.753 -4.240 -8.902 1.00 96.12 105 GLU A O 1
ATOM 864 N N . HIS A 1 106 ? -2.594 -4.093 -9.489 1.00 95.25 106 HIS A N 1
ATOM 865 C CA . HIS A 1 106 ? -2.290 -5.488 -9.198 1.00 95.25 106 HIS A CA 1
ATOM 866 C C . HIS A 1 106 ? -2.485 -5.802 -7.707 1.00 95.25 106 HIS A C 1
ATOM 868 O O . HIS A 1 106 ? -3.230 -6.722 -7.353 1.00 95.25 106 HIS A O 1
ATOM 874 N N . LEU A 1 107 ? -1.900 -4.989 -6.824 1.00 93.94 107 LEU A N 1
ATOM 875 C CA . LEU A 1 107 ? -1.990 -5.172 -5.375 1.00 93.94 107 LEU A CA 1
ATOM 876 C C . LEU A 1 107 ? -3.436 -5.132 -4.864 1.00 93.94 107 LEU A C 1
ATOM 878 O O . LEU A 1 107 ? -3.793 -5.949 -4.007 1.00 93.94 107 LEU A O 1
ATOM 882 N N . LYS A 1 108 ? -4.269 -4.232 -5.409 1.00 94.38 108 LYS A N 1
ATOM 883 C CA . LYS A 1 108 ? -5.713 -4.173 -5.124 1.00 94.38 108 LYS A CA 1
ATOM 884 C C . LYS A 1 108 ? -6.431 -5.456 -5.541 1.00 94.38 108 LYS A C 1
ATOM 886 O O . LYS A 1 108 ? -7.243 -5.973 -4.788 1.00 94.38 108 LYS A O 1
ATOM 891 N N . LYS A 1 109 ? -6.135 -5.994 -6.727 1.00 91.75 109 LYS A N 1
ATOM 892 C CA . LYS A 1 109 ? -6.837 -7.170 -7.275 1.00 91.75 109 LYS A CA 1
ATOM 893 C C . LYS A 1 109 ? -6.480 -8.476 -6.573 1.00 91.75 109 LYS A C 1
ATOM 895 O O . LYS A 1 109 ? -7.333 -9.345 -6.433 1.00 91.75 109 LYS A O 1
ATOM 900 N N . VAL A 1 110 ? -5.230 -8.631 -6.141 1.00 90.06 110 VAL A N 1
ATOM 901 C CA . VAL A 1 110 ? -4.750 -9.870 -5.503 1.00 90.06 110 VAL A CA 1
ATOM 902 C C . VAL A 1 110 ? -5.231 -9.994 -4.048 1.00 90.06 110 VAL A C 1
ATOM 904 O O . VAL A 1 110 ? -5.079 -11.043 -3.425 1.00 90.06 110 VAL A O 1
ATOM 907 N N . GLY A 1 111 ? -5.752 -8.921 -3.451 1.00 85.19 111 GLY A N 1
ATOM 908 C CA . GLY A 1 111 ? -6.127 -8.901 -2.037 1.00 85.19 111 GLY A CA 1
ATOM 909 C C . GLY A 1 111 ? -7.499 -9.510 -1.794 1.00 85.19 111 GLY A C 1
ATOM 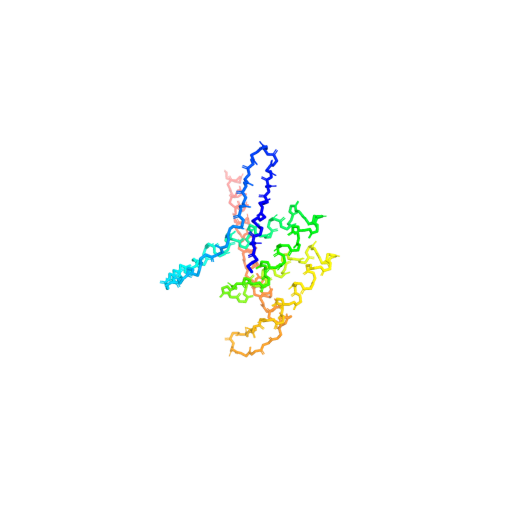910 O O . GLY A 1 111 ? -8.428 -9.291 -2.563 1.00 85.19 111 GLY A O 1
ATOM 911 N N . VAL A 1 112 ? -7.646 -10.241 -0.687 1.00 88.62 112 VAL A N 1
ATOM 912 C CA . VAL A 1 112 ? -8.958 -10.689 -0.200 1.00 88.62 112 VAL A CA 1
ATOM 913 C C . VAL A 1 112 ? -9.310 -9.863 1.026 1.00 88.62 112 VAL A C 1
ATOM 915 O O . VAL A 1 112 ? -8.861 -10.160 2.134 1.00 88.62 112 VAL A O 1
ATOM 918 N N . TYR A 1 113 ? -10.100 -8.813 0.829 1.00 90.56 113 TYR A N 1
ATOM 919 C CA . TYR A 1 113 ? -10.480 -7.875 1.882 1.00 90.56 113 TYR A CA 1
ATOM 920 C C . TYR A 1 113 ? -11.751 -8.330 2.583 1.00 90.56 113 TYR A C 1
ATOM 922 O O . TYR A 1 113 ? -12.675 -8.832 1.946 1.00 90.56 113 TYR A O 1
ATOM 930 N N . ARG A 1 114 ? -11.789 -8.182 3.909 1.00 86.56 114 ARG A N 1
ATOM 931 C CA . AR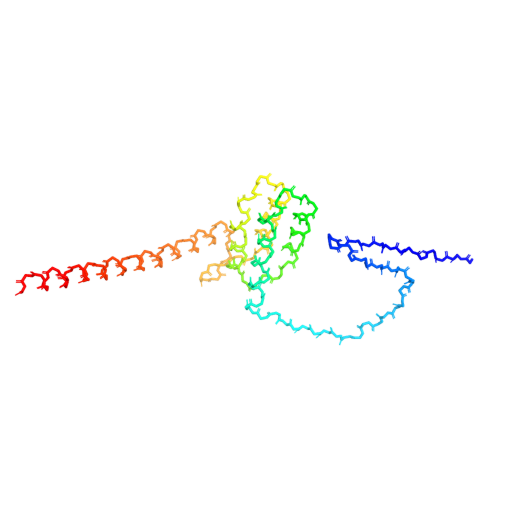G A 1 114 ? -12.925 -8.595 4.736 1.00 86.56 114 ARG A CA 1
ATOM 932 C C . ARG A 1 114 ? -13.247 -7.538 5.783 1.00 86.56 114 ARG A C 1
ATOM 934 O O . ARG A 1 114 ? -12.325 -6.928 6.326 1.00 86.56 114 ARG A O 1
ATOM 941 N N . ASN A 1 115 ? -14.532 -7.361 6.091 1.00 85.50 115 ASN A N 1
ATOM 942 C CA . ASN A 1 115 ? -14.961 -6.571 7.250 1.00 85.50 115 ASN A CA 1
ATOM 943 C C . ASN A 1 115 ? -14.773 -7.333 8.571 1.00 85.50 115 ASN A C 1
ATOM 945 O O . ASN A 1 115 ? -14.296 -8.470 8.609 1.00 85.50 115 ASN A O 1
ATOM 949 N N . LYS A 1 116 ? -15.177 -6.691 9.673 1.00 81.94 116 LYS A N 1
ATOM 950 C CA . LYS A 1 116 ? -15.131 -7.257 11.028 1.00 81.94 116 LYS A CA 1
ATOM 951 C C . LYS A 1 116 ? -16.005 -8.502 11.170 1.00 81.94 116 LYS A C 1
ATOM 953 O O . LYS A 1 116 ? -15.704 -9.365 11.985 1.00 81.94 116 LYS A O 1
ATOM 958 N N . GLU A 1 117 ? -17.054 -8.592 10.365 1.00 86.44 117 GLU A N 1
ATOM 959 C CA . GLU A 1 117 ? -18.005 -9.696 10.301 1.00 86.44 117 GLU A CA 1
ATOM 960 C C . GLU A 1 117 ? -17.512 -10.845 9.393 1.00 86.44 117 GLU A C 1
ATOM 962 O O . GLU A 1 117 ? -18.166 -11.880 9.292 1.00 86.44 117 GLU A O 1
ATOM 967 N N . GLY A 1 118 ? -16.351 -10.693 8.741 1.00 86.56 118 GLY A N 1
ATOM 968 C CA . GLY A 1 118 ? -15.729 -11.705 7.882 1.00 86.56 118 GLY A CA 1
ATOM 969 C C . GLY A 1 118 ? -16.248 -11.753 6.438 1.00 86.56 118 GLY A C 1
ATOM 970 O O . GLY A 1 118 ? -15.787 -12.595 5.658 1.00 86.56 118 GLY A O 1
ATOM 971 N N . VAL A 1 119 ? -17.162 -10.854 6.067 1.00 88.38 119 VAL A N 1
ATOM 972 C CA . VAL A 1 119 ? -17.733 -10.713 4.720 1.00 88.38 119 VAL A CA 1
ATOM 973 C C . VAL A 1 119 ? -16.691 -10.125 3.775 1.00 88.38 119 VAL A C 1
ATOM 975 O O . VAL A 1 119 ? -16.012 -9.159 4.123 1.00 88.38 119 VAL A O 1
ATOM 978 N N . VAL A 1 120 ? -16.565 -10.719 2.585 1.00 90.81 120 VAL A N 1
ATOM 979 C CA . VAL A 1 120 ? -15.649 -10.252 1.537 1.00 90.81 120 VAL A CA 1
ATOM 980 C C . VAL A 1 120 ? -16.161 -8.939 0.952 1.00 90.81 120 VAL A C 1
ATOM 982 O O . VAL A 1 120 ? -17.346 -8.815 0.658 1.00 90.81 120 VAL A O 1
ATOM 985 N N . MET A 1 121 ? -15.258 -7.982 0.780 1.00 90.81 121 MET A N 1
ATOM 986 C CA . MET A 1 121 ? -15.546 -6.640 0.276 1.00 90.81 121 MET A CA 1
ATOM 987 C C . MET A 1 121 ? -14.503 -6.198 -0.745 1.00 90.81 121 MET A C 1
ATOM 989 O O . MET A 1 121 ? -13.448 -6.823 -0.889 1.00 90.81 121 MET A O 1
ATOM 993 N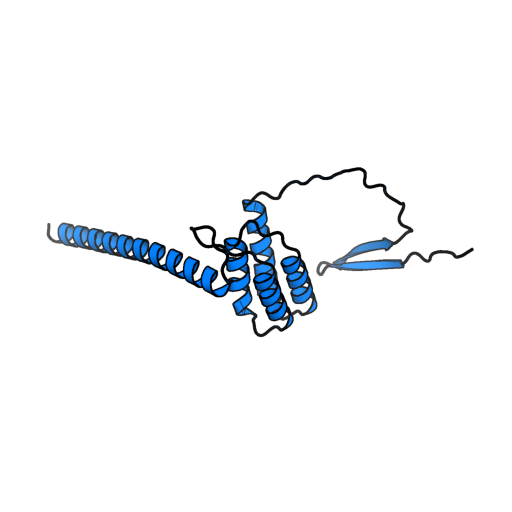 N . THR A 1 122 ? -14.802 -5.111 -1.447 1.00 92.19 122 THR A N 1
ATOM 994 C CA . THR A 1 122 ? -13.857 -4.455 -2.356 1.00 92.19 122 THR A CA 1
ATOM 995 C C . THR A 1 122 ? -12.722 -3.771 -1.588 1.00 92.19 122 THR A C 1
ATOM 997 O O . THR A 1 122 ? -12.804 -3.535 -0.377 1.00 92.19 122 THR A O 1
ATOM 1000 N N . PHE A 1 123 ? -11.635 -3.446 -2.295 1.00 91.88 123 PHE A N 1
ATOM 1001 C CA . PHE A 1 123 ? -10.530 -2.688 -1.709 1.00 91.88 123 PHE A CA 1
ATOM 1002 C C . PHE A 1 123 ? -10.986 -1.298 -1.253 1.00 91.88 123 PHE A C 1
ATOM 1004 O O . PHE A 1 123 ? -10.583 -0.841 -0.186 1.00 91.88 123 PHE A O 1
ATOM 1011 N N . GLU A 1 124 ? -11.824 -0.637 -2.049 1.00 92.81 124 GLU A N 1
ATOM 1012 C CA . GLU A 1 124 ? -12.350 0.700 -1.791 1.00 92.81 124 GLU A CA 1
ATOM 1013 C C . GLU A 1 124 ? -13.174 0.724 -0.497 1.00 92.81 124 GLU A C 1
ATOM 1015 O O . GLU A 1 124 ? -12.886 1.524 0.392 1.00 92.81 124 GLU A O 1
ATOM 1020 N N . GLU A 1 125 ? -14.107 -0.220 -0.333 1.00 91.94 125 GLU A N 1
ATOM 1021 C CA . GLU A 1 125 ? -14.906 -0.367 0.894 1.00 91.94 125 GLU A CA 1
ATOM 1022 C C . GLU A 1 125 ? -14.026 -0.660 2.117 1.00 91.94 125 GLU A C 1
ATOM 1024 O O . GLU A 1 125 ? -14.211 -0.084 3.195 1.00 91.94 125 GLU A O 1
ATOM 1029 N N . PHE A 1 126 ? -13.028 -1.535 1.958 1.00 92.94 126 PHE A N 1
ATOM 1030 C CA . PHE A 1 126 ? -12.078 -1.830 3.025 1.00 92.94 126 PHE A CA 1
ATOM 1031 C C . PHE A 1 126 ? -11.279 -0.588 3.425 1.00 92.94 126 PHE A C 1
ATOM 1033 O O . PHE A 1 126 ? -11.165 -0.286 4.617 1.00 92.94 126 PHE A O 1
ATOM 1040 N N . ALA A 1 127 ? -10.763 0.155 2.444 1.00 90.94 127 ALA A N 1
ATOM 1041 C CA . ALA A 1 127 ? -10.005 1.375 2.666 1.00 90.94 127 ALA A CA 1
ATOM 1042 C C . ALA A 1 127 ? -10.847 2.413 3.413 1.00 90.94 127 ALA A C 1
ATOM 1044 O O . ALA A 1 127 ? -10.395 2.925 4.436 1.00 90.94 127 ALA A O 1
ATOM 1045 N N . GLU A 1 128 ? -12.076 2.679 2.963 1.00 91.12 128 GLU A N 1
ATOM 1046 C CA . GLU A 1 128 ? -13.007 3.593 3.635 1.00 91.12 128 GLU A CA 1
ATOM 1047 C C . GLU A 1 128 ? -13.273 3.182 5.086 1.00 91.12 128 GLU A C 1
ATOM 1049 O O . GLU A 1 128 ? -13.226 4.021 5.990 1.00 91.12 128 GLU A O 1
ATOM 1054 N N . SER A 1 129 ? -13.474 1.885 5.337 1.00 88.25 129 SER A N 1
ATOM 1055 C CA . SER A 1 129 ? -13.715 1.376 6.689 1.00 88.25 129 SER A CA 1
ATOM 1056 C C . SER A 1 129 ? -12.516 1.586 7.628 1.00 88.25 129 SER A C 1
ATOM 1058 O O . SER A 1 129 ? -12.688 1.993 8.784 1.00 88.25 129 SER A O 1
ATOM 1060 N N . GLU A 1 130 ? -11.290 1.370 7.140 1.00 88.50 130 GLU A N 1
ATOM 1061 C CA . GLU A 1 130 ? -10.066 1.592 7.913 1.00 88.50 130 GLU A CA 1
ATOM 1062 C C . GLU A 1 130 ? -9.780 3.092 8.086 1.00 88.50 130 GLU A C 1
ATOM 1064 O O . GLU A 1 130 ? -9.398 3.509 9.181 1.00 88.50 130 GLU A O 1
ATOM 1069 N N . TYR A 1 131 ? -10.056 3.932 7.082 1.00 85.75 131 TYR A N 1
ATOM 1070 C CA . TYR A 1 131 ? -9.962 5.390 7.216 1.00 85.75 131 TYR A CA 1
ATOM 1071 C C . TYR A 1 131 ? -10.932 5.933 8.263 1.00 85.75 131 TYR A C 1
ATOM 1073 O O . TYR A 1 131 ? -10.525 6.701 9.136 1.00 85.75 131 TYR A O 1
ATOM 1081 N N . ALA A 1 132 ? -12.196 5.507 8.232 1.00 85.38 132 ALA A N 1
ATOM 1082 C CA . ALA A 1 132 ? -13.188 5.903 9.225 1.00 85.38 132 ALA A CA 1
ATOM 1083 C C . ALA A 1 132 ? -12.774 5.463 10.640 1.00 85.38 132 ALA A C 1
ATOM 1085 O O . ALA A 1 132 ? -12.948 6.211 11.608 1.00 85.38 132 ALA A O 1
ATOM 1086 N N . ARG A 1 133 ? -12.172 4.271 10.769 1.00 84.69 133 ARG A N 1
ATOM 1087 C CA . ARG A 1 133 ? -11.628 3.772 12.038 1.00 84.69 133 ARG A CA 1
ATOM 1088 C C . ARG A 1 133 ? -10.490 4.655 12.553 1.00 84.69 133 ARG A C 1
ATOM 1090 O O . ARG A 1 133 ? -10.565 5.113 13.693 1.00 84.69 133 ARG A O 1
ATOM 1097 N N . VAL A 1 134 ? -9.479 4.920 11.724 1.00 82.06 134 VAL A N 1
ATOM 1098 C CA . VAL A 1 134 ? -8.315 5.742 12.095 1.00 82.06 134 VAL A CA 1
ATOM 1099 C C . VAL A 1 134 ? -8.735 7.176 12.410 1.00 82.06 134 VAL A C 1
ATOM 1101 O O . VAL A 1 134 ? -8.312 7.725 13.423 1.00 82.06 134 VAL A O 1
ATOM 1104 N N . HIS A 1 135 ? -9.622 7.772 11.611 1.00 81.75 135 HIS A N 1
ATOM 1105 C CA . HIS A 1 135 ? -10.122 9.125 11.852 1.00 81.75 135 HIS A CA 1
ATOM 1106 C C . HIS A 1 135 ? -10.878 9.225 13.186 1.00 81.75 135 HIS A C 1
ATOM 1108 O O . HIS A 1 135 ? -10.665 10.155 13.963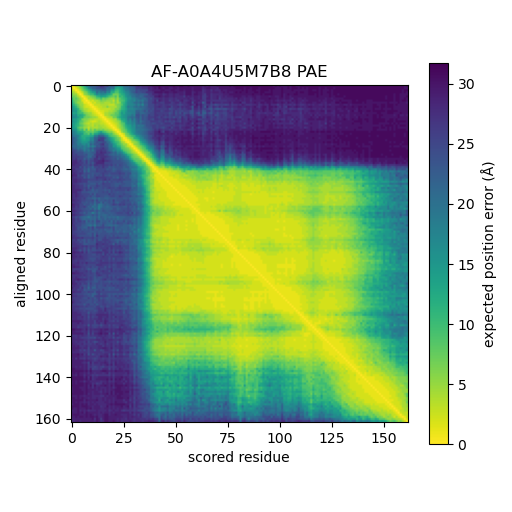 1.00 81.75 135 HIS A O 1
ATOM 1114 N N . LYS A 1 136 ? -11.707 8.224 13.513 1.00 82.12 136 LYS A N 1
ATOM 1115 C CA . LYS A 1 136 ? -12.396 8.149 14.809 1.00 82.12 136 LYS A CA 1
ATOM 1116 C C . LYS A 1 136 ? -11.422 8.011 15.981 1.00 82.12 136 LYS A C 1
ATOM 1118 O O . LYS A 1 136 ? -11.657 8.605 17.032 1.00 82.12 136 LYS A O 1
ATOM 1123 N N . GLU A 1 137 ? -10.359 7.224 15.832 1.00 81.69 137 GLU A N 1
ATOM 1124 C CA . GLU A 1 137 ? -9.305 7.096 16.846 1.00 81.69 137 GLU A CA 1
ATOM 1125 C C . GLU A 1 137 ? -8.543 8.419 17.016 1.00 81.69 137 GLU A C 1
ATOM 1127 O O . GLU A 1 137 ? -8.411 8.909 18.136 1.00 81.69 137 GLU A O 1
ATOM 1132 N N . MET A 1 138 ? -8.140 9.056 15.916 1.00 81.12 138 MET A N 1
ATOM 1133 C CA . MET A 1 138 ? -7.419 10.329 15.920 1.00 81.12 138 MET A CA 1
ATOM 1134 C C . MET A 1 138 ? -8.236 11.460 16.559 1.00 81.12 138 MET A C 1
ATOM 1136 O O . MET A 1 138 ? -7.709 12.191 17.394 1.00 81.12 138 MET A O 1
ATOM 1140 N N . ASN A 1 139 ? -9.535 11.561 16.259 1.00 83.00 139 ASN A N 1
ATOM 1141 C CA . ASN A 1 139 ? -10.406 12.567 16.873 1.00 83.00 139 ASN A CA 1
ATOM 1142 C C . ASN A 1 139 ? -10.480 12.411 18.397 1.00 83.00 139 ASN A C 1
ATOM 1144 O O . ASN A 1 139 ? -10.471 13.411 19.110 1.00 83.00 139 ASN A O 1
ATOM 1148 N N . LYS A 1 140 ? -10.485 11.178 18.923 1.00 82.00 140 LYS A N 1
ATOM 1149 C CA . LYS A 1 140 ? -10.430 10.954 20.379 1.00 82.00 140 LYS A CA 1
ATOM 1150 C C . LYS A 1 140 ? -9.128 11.478 20.984 1.00 82.00 140 LYS A C 1
ATOM 1152 O O . LYS A 1 140 ? -9.170 12.120 22.030 1.00 82.00 140 LYS A O 1
ATOM 1157 N N . PHE A 1 141 ? -7.991 11.231 20.331 1.00 83.75 141 PHE A N 1
ATOM 1158 C CA . PHE A 1 141 ? -6.694 11.729 20.796 1.00 83.75 141 PHE A CA 1
ATOM 1159 C C . PHE A 1 141 ? -6.604 13.255 20.742 1.00 83.75 141 PHE A C 1
ATOM 1161 O O . PHE A 1 141 ? -6.131 13.859 21.700 1.00 83.75 141 PHE A O 1
ATOM 1168 N N . ILE A 1 142 ? -7.099 13.882 19.672 1.00 87.88 142 ILE A N 1
ATOM 1169 C CA . ILE A 1 142 ? -7.129 15.346 19.543 1.00 87.88 142 ILE A CA 1
ATOM 1170 C C . ILE A 1 142 ? -7.990 15.960 20.648 1.00 87.88 142 ILE A C 1
ATOM 1172 O O . ILE A 1 142 ? -7.551 16.892 21.314 1.00 87.88 142 ILE A O 1
ATOM 1176 N N . VAL A 1 143 ? -9.185 15.415 20.899 1.00 89.25 143 VAL A N 1
ATOM 1177 C CA . VAL A 1 143 ? -10.061 15.895 21.979 1.00 89.25 143 VAL A CA 1
ATOM 1178 C C . VAL A 1 143 ? -9.371 15.773 23.339 1.00 89.25 143 VAL A C 1
ATOM 1180 O O . VAL A 1 143 ? -9.366 16.734 24.106 1.00 89.25 143 VAL A O 1
ATOM 1183 N N . LEU A 1 144 ? -8.735 14.633 23.626 1.00 91.81 144 LEU A N 1
ATOM 1184 C CA . LEU A 1 144 ? -7.973 14.443 24.863 1.00 91.81 144 LEU A CA 1
ATOM 1185 C C . LEU A 1 144 ? -6.835 15.469 24.989 1.00 91.81 144 LEU A C 1
ATOM 1187 O O . LEU A 1 144 ? -6.652 16.068 26.045 1.00 91.81 144 LEU A O 1
ATOM 1191 N N . PHE A 1 145 ? -6.094 15.696 23.906 1.00 92.50 145 PHE A N 1
ATOM 1192 C CA . PHE A 1 145 ? -4.994 16.654 23.865 1.00 92.50 145 PHE A CA 1
ATOM 1193 C C . PHE A 1 145 ? -5.471 18.092 24.120 1.00 92.50 145 PHE A C 1
ATOM 1195 O O . PHE A 1 145 ? -4.865 18.807 24.916 1.00 92.50 145 PHE A O 1
ATOM 1202 N N . VAL A 1 146 ? -6.598 18.496 23.527 1.00 93.12 146 VAL A N 1
ATOM 1203 C CA . VAL A 1 146 ? -7.218 19.808 23.777 1.00 93.12 146 VAL A CA 1
ATOM 1204 C C . VAL A 1 146 ? -7.639 19.952 25.241 1.00 93.12 146 VAL A C 1
ATOM 1206 O O . VAL A 1 146 ? -7.370 20.988 25.846 1.00 93.12 146 VAL A O 1
ATOM 1209 N N . ILE A 1 147 ? -8.233 18.916 25.845 1.00 94.06 147 ILE A N 1
ATOM 1210 C CA . ILE A 1 147 ? -8.596 18.925 27.273 1.00 94.06 147 ILE A CA 1
ATOM 1211 C C . ILE A 1 147 ? -7.354 19.133 28.151 1.00 94.06 147 ILE A C 1
ATOM 1213 O O . ILE A 1 147 ? -7.390 19.944 29.075 1.00 94.06 147 ILE A O 1
ATOM 1217 N N . LEU A 1 148 ? -6.243 18.452 27.852 1.00 93.75 148 LEU A N 1
ATOM 1218 C CA . LEU A 1 148 ? -4.988 18.613 28.595 1.00 93.75 148 LEU A CA 1
ATOM 1219 C C . LEU A 1 148 ? -4.424 20.036 28.485 1.00 93.75 148 LEU A C 1
ATOM 1221 O O . LEU A 1 148 ? -3.982 20.588 29.492 1.00 93.75 148 LEU A O 1
ATOM 1225 N N . ILE A 1 149 ? -4.484 20.649 27.298 1.00 93.31 149 ILE A N 1
ATOM 1226 C CA . ILE A 1 149 ? -4.076 22.049 27.109 1.00 93.31 149 ILE A CA 1
ATOM 1227 C C . ILE A 1 149 ? -4.956 22.983 27.942 1.00 93.31 149 ILE A C 1
ATOM 1229 O O . ILE A 1 149 ? -4.434 23.851 28.636 1.00 93.31 149 ILE A O 1
ATOM 1233 N N . LEU A 1 150 ? -6.279 22.802 27.916 1.00 94.25 150 LEU A N 1
ATOM 1234 C CA . LEU A 1 150 ? -7.201 23.640 28.686 1.00 94.2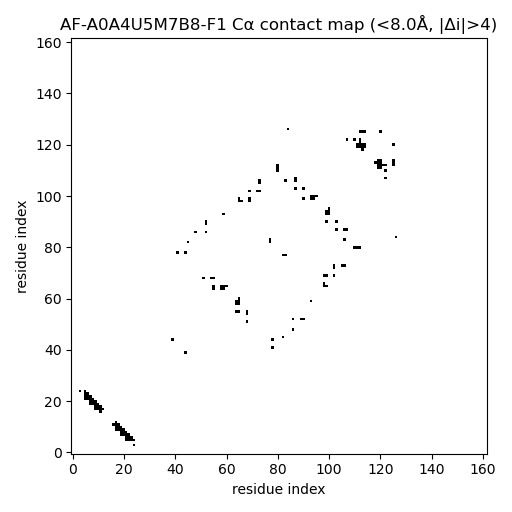5 150 LEU A CA 1
ATOM 1235 C C . LEU A 1 150 ? -6.955 23.527 30.196 1.00 94.25 150 LEU A C 1
ATOM 1237 O O . LEU A 1 150 ? -6.939 24.547 30.883 1.00 94.25 150 LEU A O 1
ATOM 1241 N N . LEU A 1 151 ? -6.702 22.319 30.708 1.00 92.38 151 LEU A N 1
ATOM 1242 C CA . LEU A 1 151 ? -6.342 22.107 32.114 1.00 92.38 151 LEU A CA 1
ATOM 1243 C C . LEU A 1 151 ? -5.020 22.795 32.476 1.00 92.38 151 LEU A C 1
ATOM 1245 O O . LEU A 1 151 ? -4.940 23.436 33.521 1.00 92.38 151 LEU A O 1
ATOM 1249 N N . ALA A 1 152 ? -4.006 22.703 31.610 1.00 90.19 152 ALA A N 1
ATOM 1250 C CA . ALA A 1 152 ? -2.720 23.368 31.815 1.00 90.19 152 ALA A CA 1
ATOM 1251 C C . ALA A 1 152 ? -2.843 24.902 31.794 1.00 90.19 152 ALA A C 1
ATOM 1253 O O . ALA A 1 152 ? -2.222 25.590 32.597 1.00 90.19 152 A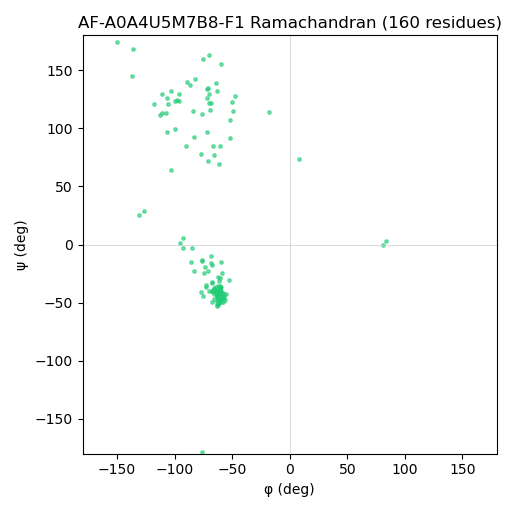LA A O 1
ATOM 1254 N N . LEU A 1 153 ? -3.673 25.457 30.908 1.00 91.44 153 LEU A N 1
ATOM 1255 C CA . LEU A 1 153 ? -3.942 26.896 30.885 1.00 91.44 153 LEU A CA 1
ATOM 1256 C C . LEU A 1 153 ? -4.699 27.342 32.142 1.00 91.44 153 LEU A C 1
ATOM 1258 O O . LEU A 1 153 ? -4.372 28.376 32.722 1.00 91.44 153 LEU A O 1
ATOM 1262 N N . PHE A 1 154 ? -5.669 26.548 32.601 1.00 90.25 154 PHE A N 1
ATOM 1263 C CA . PHE A 1 154 ? -6.438 26.852 33.806 1.00 90.25 154 PHE A CA 1
ATOM 1264 C C . PHE A 1 154 ? -5.556 26.882 35.060 1.00 90.25 154 PHE A C 1
ATOM 1266 O O . PHE A 1 154 ? -5.678 27.799 35.871 1.00 90.25 154 PHE A O 1
ATOM 1273 N N . THR A 1 155 ? -4.628 25.931 35.208 1.00 86.50 155 THR A N 1
ATOM 1274 C CA . THR A 1 155 ? -3.688 25.916 36.340 1.00 86.50 155 THR A CA 1
ATOM 1275 C C . THR A 1 155 ? -2.730 27.105 36.315 1.00 86.50 155 THR A C 1
ATOM 1277 O O . THR A 1 155 ? -2.483 27.692 37.368 1.00 86.50 155 THR A O 1
ATOM 1280 N N . VAL A 1 156 ? -2.242 27.513 35.138 1.00 85.94 156 VAL A N 1
ATOM 1281 C CA . VAL A 1 156 ? -1.384 28.704 34.991 1.00 85.94 156 VAL A CA 1
ATOM 1282 C C . VAL A 1 156 ? -2.127 29.982 35.387 1.00 85.94 156 VAL A C 1
ATOM 1284 O O . VAL A 1 156 ? -1.580 30.789 36.140 1.00 85.94 156 VAL A O 1
ATOM 1287 N N . ILE A 1 157 ? -3.378 30.156 34.945 1.00 84.69 157 ILE A N 1
ATOM 1288 C CA . ILE A 1 157 ? -4.210 31.318 35.305 1.00 84.69 157 ILE A CA 1
ATOM 1289 C C . ILE A 1 157 ? -4.472 31.354 36.818 1.00 84.69 157 ILE A C 1
ATOM 1291 O O . ILE A 1 157 ? -4.332 32.397 37.452 1.00 84.69 157 ILE A O 1
ATOM 1295 N N . PHE A 1 158 ? -4.798 30.212 37.426 1.00 74.31 158 PHE A N 1
ATOM 1296 C CA . PHE A 1 158 ? -5.056 30.144 38.868 1.00 74.31 158 PHE A CA 1
ATOM 1297 C C . PHE A 1 158 ? -3.802 30.402 39.715 1.00 74.31 158 PHE A C 1
ATOM 1299 O O . PHE A 1 158 ? -3.904 30.965 40.803 1.00 74.31 158 PHE A O 1
ATOM 1306 N N . MET A 1 159 ? -2.621 30.005 39.232 1.00 73.56 159 MET A N 1
ATOM 1307 C CA . MET A 1 159 ? -1.349 30.295 39.901 1.00 73.56 159 MET A CA 1
ATOM 1308 C C . MET A 1 159 ? -0.898 31.748 39.749 1.00 73.56 159 MET A C 1
ATOM 1310 O O . MET A 1 159 ? -0.163 32.226 40.601 1.00 73.56 159 MET A O 1
ATOM 1314 N N . THR A 1 160 ? -1.334 32.453 38.705 1.00 70.62 160 THR A N 1
ATOM 1315 C CA . THR A 1 160 ? -0.996 33.873 38.498 1.00 70.62 160 THR A CA 1
ATOM 1316 C C . THR A 1 160 ? -1.930 34.841 39.226 1.00 70.62 160 THR A C 1
ATOM 1318 O O . THR A 1 160 ? -1.579 36.007 39.373 1.00 70.62 160 THR A O 1
ATOM 1321 N N . GLN A 1 161 ? -3.096 34.385 39.699 1.00 64.06 161 GLN A N 1
ATOM 1322 C CA . GLN A 1 161 ? -4.017 35.186 40.523 1.00 64.06 161 GLN A CA 1
ATOM 1323 C C . GLN A 1 161 ? -3.856 34.983 42.041 1.00 64.06 161 GLN A C 1
ATOM 1325 O O . GLN A 1 161 ? -4.610 35.576 42.814 1.00 64.06 161 GLN A O 1
ATOM 1330 N N . LYS A 1 162 ? -2.904 34.149 42.471 1.00 52.09 162 LYS A N 1
ATOM 1331 C CA . LYS A 1 162 ? -2.505 33.984 43.876 1.00 52.09 162 LYS A CA 1
ATOM 1332 C C . LYS A 1 162 ? -1.279 34.831 44.185 1.00 52.09 162 LYS A C 1
ATOM 1334 O O . LYS A 1 162 ? -1.226 35.335 45.326 1.00 52.09 162 LYS A O 1
#

Secondary structure (DSSP, 8-state):
------EEEEEE-TTS-EEEEEE------------------HHHHHHHHHHHHHHHHHSTT-HHHHHHHHHHHHT---SSHHHHHHHHHHHGGGTTSHHHHHHHHHHHHH--EE-TT--EE-HHHHHHHHHHHHHHHHHHHHHHHHHHHHHHHHHHHHHH--

Foldseek 3Di:
DDDDDWDWDWDADPVRDIDIDIDDDDDPPPPPDPPPCPVQPPVNLVVVLVVLLVQCVVCVVPVVSVLVSLVCLLPRDDPAVVSLLVSLVSLVVSCVPVSSVVSSVSSQVVDFDADPVRDTDHNVVRNVVVVVVVVVVVVVVVVVVVVVVVVVVVVVVVVVVD

Solvent-accessible surface area (backbone atoms only — not comparable to full-atom values): 9866 Å² total; per-residue (Å²): 138,81,85,82,81,65,55,68,49,78,48,69,48,99,85,70,53,73,50,76,51,69,53,64,82,79,72,89,70,78,76,71,83,77,78,71,75,70,69,69,49,78,65,55,50,51,55,48,51,53,50,52,55,50,48,40,72,75,34,64,90,38,65,72,58,36,51,52,50,38,58,51,56,75,70,51,83,64,91,44,73,63,59,46,49,52,50,47,61,64,47,57,86,44,55,87,40,65,66,50,38,53,42,45,54,49,58,53,68,76,53,88,36,58,53,97,87,65,51,78,51,52,61,66,60,47,49,52,54,50,49,55,49,51,52,56,51,50,52,52,52,51,52,52,51,52,53,51,50,52,53,53,51,50,52,52,53,59,62,72,77,108

pLDDT: mean 78.08, std 20.34, range [28.08, 96.44]

Mean predicted aligned error: 14.42 Å

Radius of gyration: 25.3 Å; Cα contacts (8 Å, |Δi|>4): 89; chains: 1; bounding box: 53×66×73 Å

Sequence (162 aa):
MTQANAVTYILRDKRGHQVSISRSSMPDIELGNVVSKTSLTPHDRRVFILRILKTLQMWSDHPIITDAVCRELDKYDFYDNRERLFVIQSLRAFDDIPQVKDTMEHLKKVGVYRNKEGVVMTFEEFAESEYARVHKEMNKFIVLFVILILLALFTVIFMTQK

Organism: Steinernema carpocapsae (NCBI:txid34508)